Protein AF-A0A8S3F2U1-F1 (afdb_monomer_lite)

Organism: NCBI:txid392030

Radius of gyration: 22.56 Å; chains: 1; bounding box: 40×53×53 Å

Foldseek 3Di:
DVVVVVVVVVVVVVVVVVVVVVVVDDPVVVVVVVVVVVVVVVCVVVPVPDPVVLVVVLVCLVVVLPPPDPPCVPVSVVVSVVVNVVVVVVVVVVVVVLVVVLVVVVVCVVVVVDDPVVVVVNVVVD

Sequence (126 aa):
KEEMDRIRLKAREKMDEVNHVFKQLPDKLILVLRNLNQIRSTIRDHGNLIDRHTIMARSAILGARKYETPQRLIKDRIYARLELFMFDLILFKDRMERWFKFKFFKVLVIFGYISKETEELIEQFQ

pLDDT: mean 82.66, std 9.72, range [55.84, 93.81]

Secondary structure (DSSP, 8-state):
-HHHHHHHHHHHHHHHHHHHHHHHS-HHHHHHHHHHHHHHHHHHHTT--S-HHHHHHHHHHHHHGGGS-TT-HHHHHHHHHHHHHHHHHHHHHHHHHHHHHHHHHHHHHHTT-S-THHHHHHHHT-

Structure (mmCIF, N/CA/C/O backbone):
data_AF-A0A8S3F2U1-F1
#
_entry.id   AF-A0A8S3F2U1-F1
#
loop_
_atom_site.group_PDB
_atom_site.id
_atom_site.type_symbol
_atom_site.label_atom_id
_atom_site.label_alt_id
_atom_site.label_comp_id
_atom_site.label_asym_id
_atom_site.label_entity_id
_atom_site.label_seq_id
_atom_site.pdbx_PDB_ins_code
_atom_site.Cartn_x
_atom_site.Cartn_y
_atom_site.Cartn_z
_atom_site.occupancy
_atom_site.B_iso_or_equiv
_atom_site.auth_seq_id
_atom_site.auth_comp_id
_atom_site.auth_asym_id
_atom_site.auth_atom_id
_atom_site.pdbx_PDB_model_num
ATOM 1 N N . LYS A 1 1 ? -12.374 34.779 13.201 1.00 70.06 1 LYS A N 1
ATOM 2 C CA . LYS A 1 1 ? -11.819 35.182 11.880 1.00 70.06 1 LYS A CA 1
ATOM 3 C C . LYS A 1 1 ? -10.316 34.905 11.828 1.00 70.06 1 LYS A C 1
ATOM 5 O O . LYS A 1 1 ? -9.923 34.065 11.039 1.00 70.06 1 LYS A O 1
ATOM 10 N N . GLU A 1 2 ? -9.529 35.430 12.769 1.00 81.50 2 GLU A N 1
ATOM 11 C CA . GLU A 1 2 ? -8.068 35.215 12.852 1.00 81.50 2 GLU A CA 1
ATOM 12 C C . GLU A 1 2 ? -7.603 33.748 12.919 1.00 81.50 2 GLU A C 1
ATOM 14 O O . GLU A 1 2 ? -6.539 33.402 12.413 1.00 81.50 2 GLU A O 1
ATOM 19 N N . GLU A 1 3 ? -8.370 32.865 13.557 1.00 82.12 3 GLU A N 1
ATOM 20 C CA . GLU A 1 3 ? -8.046 31.434 13.613 1.00 82.12 3 GLU A CA 1
ATOM 21 C C . GLU A 1 3 ? -8.218 30.750 12.250 1.00 82.12 3 GLU A C 1
ATOM 23 O O . GLU A 1 3 ? -7.348 30.000 11.813 1.00 82.12 3 GLU A O 1
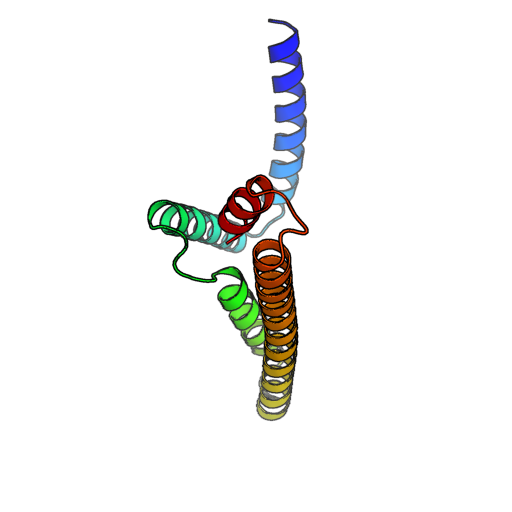ATOM 28 N N . MET A 1 4 ? -9.287 31.088 11.525 1.00 83.94 4 MET A N 1
ATOM 29 C CA . MET A 1 4 ? -9.519 30.591 10.167 1.00 83.94 4 MET A CA 1
ATOM 30 C C . MET A 1 4 ? -8.436 31.072 9.207 1.00 83.94 4 MET A C 1
ATOM 32 O O . MET A 1 4 ? -7.992 30.310 8.352 1.00 83.94 4 MET A O 1
ATOM 36 N N . ASP A 1 5 ? -7.980 32.312 9.369 1.00 88.69 5 ASP A N 1
ATOM 37 C CA . ASP A 1 5 ? -6.909 32.869 8.547 1.00 88.69 5 ASP A CA 1
ATOM 38 C C . ASP A 1 5 ? -5.559 32.202 8.856 1.00 88.69 5 ASP A C 1
ATOM 40 O O . ASP A 1 5 ? -4.814 31.870 7.933 1.00 88.69 5 ASP A O 1
ATOM 44 N N . ARG A 1 6 ? -5.287 31.865 10.126 1.00 90.00 6 ARG A N 1
ATOM 45 C CA . ARG A 1 6 ? -4.119 31.057 10.520 1.00 90.00 6 ARG A CA 1
ATOM 46 C C . ARG A 1 6 ? -4.158 29.635 9.957 1.00 90.00 6 ARG A C 1
ATOM 48 O O . ARG A 1 6 ? -3.141 29.152 9.461 1.00 90.00 6 ARG A O 1
ATOM 55 N N . ILE A 1 7 ? -5.310 28.964 10.009 1.00 90.94 7 ILE A N 1
ATOM 56 C CA . ILE A 1 7 ? -5.482 27.617 9.439 1.00 90.94 7 ILE A CA 1
ATOM 57 C C . ILE A 1 7 ? -5.286 27.656 7.919 1.00 90.94 7 ILE A C 1
ATOM 59 O O . ILE A 1 7 ? -4.587 26.806 7.370 1.00 90.94 7 ILE A O 1
ATOM 63 N N . ARG A 1 8 ? -5.843 28.664 7.238 1.00 90.94 8 ARG A N 1
ATOM 64 C CA . ARG A 1 8 ? -5.674 28.859 5.790 1.00 90.94 8 ARG A CA 1
ATOM 65 C C . ARG A 1 8 ? -4.224 29.115 5.404 1.00 90.94 8 ARG A C 1
ATOM 67 O O . ARG A 1 8 ? -3.773 28.550 4.413 1.00 90.94 8 ARG A O 1
ATOM 74 N N . LEU A 1 9 ? -3.498 29.926 6.175 1.00 93.06 9 LEU A N 1
ATOM 75 C CA . LEU A 1 9 ? -2.084 30.198 5.923 1.00 93.06 9 LEU A CA 1
ATOM 76 C C . LEU A 1 9 ? -1.254 28.911 6.017 1.00 93.06 9 LEU A C 1
ATOM 78 O O . LEU A 1 9 ? -0.561 28.567 5.065 1.00 93.06 9 LEU A O 1
ATOM 82 N N . LYS A 1 10 ? -1.423 28.139 7.097 1.00 90.19 10 LYS A N 1
ATOM 83 C CA . LYS A 1 10 ? -0.748 26.841 7.267 1.00 90.19 10 LYS A CA 1
ATOM 84 C C . LYS A 1 10 ? -1.118 25.838 6.174 1.00 90.19 10 LYS A C 1
ATOM 86 O O . LYS A 1 10 ? -0.261 25.102 5.690 1.00 90.19 10 LYS A O 1
ATOM 91 N N . ALA A 1 11 ? -2.391 25.799 5.779 1.00 90.88 11 ALA A N 1
ATOM 92 C CA . ALA A 1 11 ? -2.846 24.940 4.692 1.00 90.88 11 ALA A CA 1
ATOM 93 C C . ALA A 1 11 ? -2.198 25.337 3.360 1.00 90.88 11 ALA A C 1
ATOM 95 O O . ALA A 1 11 ? -1.772 24.463 2.613 1.00 90.88 11 ALA A O 1
ATOM 96 N N . ARG A 1 12 ? -2.077 26.641 3.083 1.00 91.62 12 ARG A N 1
ATOM 97 C CA . ARG A 1 12 ? -1.432 27.165 1.877 1.00 91.62 12 ARG A CA 1
ATOM 98 C C . ARG A 1 12 ? 0.055 26.838 1.840 1.00 91.62 12 ARG A C 1
ATOM 100 O O . ARG A 1 12 ? 0.505 26.306 0.837 1.00 91.62 12 ARG A O 1
ATOM 107 N N . GLU A 1 13 ? 0.780 27.072 2.930 1.00 92.56 13 GLU A N 1
ATOM 108 C CA . GLU A 1 13 ? 2.204 26.723 3.041 1.00 92.56 13 GLU A CA 1
ATOM 109 C C . GLU A 1 13 ? 2.437 25.234 2.751 1.00 92.56 13 GLU A C 1
ATOM 111 O O . GLU A 1 13 ? 3.319 24.872 1.973 1.00 92.56 13 GLU A O 1
ATOM 116 N N . LYS A 1 14 ? 1.584 24.363 3.304 1.00 91.00 14 LYS A N 1
ATOM 117 C CA . LYS A 1 14 ? 1.638 22.923 3.031 1.00 91.00 14 LYS A CA 1
ATOM 118 C C . LYS A 1 14 ? 1.273 22.578 1.590 1.00 91.00 14 LYS A C 1
ATOM 120 O O . LYS A 1 14 ? 1.888 21.692 1.003 1.00 91.00 14 LYS A O 1
ATOM 125 N N . MET A 1 15 ? 0.302 23.268 1.000 1.00 89.06 15 MET A N 1
ATOM 126 C CA . MET A 1 15 ? -0.074 23.045 -0.397 1.00 89.06 15 MET A CA 1
ATOM 127 C C . MET A 1 15 ? 0.989 23.539 -1.374 1.00 89.06 15 MET A C 1
ATOM 129 O O . MET A 1 15 ? 1.177 22.923 -2.419 1.00 89.06 15 MET A O 1
ATOM 133 N N . ASP A 1 16 ? 1.705 24.608 -1.037 1.00 92.50 16 ASP A N 1
ATOM 134 C CA . ASP A 1 16 ? 2.818 25.121 -1.830 1.00 92.50 16 ASP A CA 1
ATOM 135 C C . ASP A 1 16 ? 4.011 24.153 -1.792 1.00 92.50 16 ASP A C 1
ATOM 137 O O . ASP A 1 16 ? 4.605 23.879 -2.836 1.00 92.50 16 ASP A O 1
ATOM 141 N N . GLU A 1 17 ? 4.291 23.543 -0.633 1.00 91.81 17 GLU A N 1
ATOM 142 C CA . GLU A 1 17 ? 5.264 22.449 -0.485 1.00 91.81 17 GLU A CA 1
ATOM 143 C C . GLU A 1 17 ? 4.891 21.249 -1.376 1.00 91.81 17 GLU A C 1
ATOM 145 O O . GLU A 1 17 ? 5.709 20.761 -2.159 1.00 91.81 17 GLU A O 1
ATOM 150 N N . VAL A 1 18 ? 3.625 20.823 -1.339 1.00 89.69 18 VAL A N 1
ATOM 151 C CA . VAL A 1 18 ? 3.113 19.743 -2.197 1.00 89.69 18 VAL A CA 1
ATOM 152 C C . VAL A 1 18 ? 3.224 20.120 -3.678 1.00 89.69 18 VAL A C 1
ATOM 154 O O . VAL A 1 18 ? 3.761 19.351 -4.471 1.00 89.69 18 VAL A O 1
ATOM 157 N N . ASN A 1 19 ? 2.783 21.315 -4.068 1.00 87.44 19 ASN A N 1
ATOM 158 C CA . ASN A 1 19 ? 2.848 21.790 -5.451 1.00 87.44 19 ASN A CA 1
ATOM 159 C C . ASN A 1 19 ? 4.283 21.867 -5.976 1.00 87.44 19 ASN A C 1
ATOM 161 O O . ASN A 1 19 ? 4.512 21.615 -7.159 1.00 87.44 19 ASN A O 1
ATOM 165 N N . HIS A 1 20 ? 5.249 22.201 -5.119 1.00 92.56 20 HIS A N 1
ATOM 166 C CA . HIS A 1 20 ? 6.656 22.186 -5.490 1.00 92.56 20 HIS A CA 1
ATOM 167 C C . HIS A 1 20 ? 7.115 20.777 -5.882 1.00 92.56 20 HIS A C 1
ATOM 169 O O . HIS A 1 20 ? 7.724 20.611 -6.936 1.00 92.56 20 HIS A O 1
ATOM 175 N N . VAL A 1 21 ? 6.740 19.758 -5.104 1.00 88.62 21 VAL A N 1
ATOM 176 C CA . VAL A 1 21 ? 7.029 18.351 -5.426 1.00 88.62 21 VAL A CA 1
ATOM 177 C C . VAL A 1 21 ? 6.296 17.911 -6.694 1.00 88.62 21 VAL A C 1
ATOM 179 O O . VAL A 1 21 ? 6.902 17.314 -7.578 1.00 88.62 21 VAL A O 1
ATOM 182 N N . PHE A 1 22 ? 5.010 18.245 -6.840 1.00 86.31 22 PHE A N 1
ATOM 183 C CA . PHE A 1 22 ? 4.230 17.875 -8.027 1.00 86.31 22 PHE A CA 1
ATOM 184 C C . PHE A 1 22 ? 4.789 18.479 -9.321 1.00 86.31 22 PHE A C 1
ATOM 186 O O . PHE A 1 22 ? 4.750 17.814 -10.351 1.00 86.31 22 PHE A O 1
ATOM 193 N N . LYS A 1 23 ? 5.359 19.691 -9.272 1.00 88.12 23 LYS A N 1
ATOM 194 C CA . LYS A 1 23 ? 6.044 20.318 -10.418 1.00 88.12 23 LYS A CA 1
ATOM 195 C C . LYS A 1 23 ? 7.335 19.606 -10.828 1.00 88.12 23 LYS A C 1
ATOM 197 O O . LYS A 1 23 ? 7.770 19.771 -11.961 1.00 88.12 23 LYS A O 1
ATOM 202 N N . GLN A 1 24 ? 7.954 18.851 -9.923 1.00 91.06 24 GLN A N 1
ATOM 203 C CA . GLN A 1 24 ? 9.150 18.059 -10.219 1.00 91.06 24 GLN A CA 1
ATOM 204 C C . GLN A 1 24 ? 8.807 16.684 -10.816 1.00 91.06 24 GLN A C 1
ATOM 206 O O . GLN A 1 24 ? 9.690 16.004 -11.337 1.00 91.06 24 GLN A O 1
ATOM 211 N N . LEU A 1 25 ? 7.540 16.253 -10.747 1.00 89.00 25 LEU A N 1
ATOM 212 C CA . LEU A 1 25 ? 7.110 14.974 -11.305 1.00 89.00 25 LEU A CA 1
ATOM 213 C C . LEU A 1 25 ? 6.909 15.083 -12.825 1.00 89.00 25 LEU A C 1
ATOM 215 O O . LEU A 1 25 ? 6.368 16.075 -13.306 1.00 89.00 25 LEU A O 1
ATOM 219 N N . PRO A 1 26 ? 7.256 14.039 -13.597 1.00 91.75 26 PRO A N 1
ATOM 220 C CA . PRO A 1 26 ? 6.931 13.996 -15.017 1.00 91.75 26 PRO A CA 1
ATOM 221 C C . PRO A 1 26 ? 5.409 13.941 -15.231 1.00 91.75 26 PRO A C 1
ATOM 223 O O . PRO A 1 26 ? 4.712 13.192 -14.542 1.00 91.75 26 PRO A O 1
ATOM 226 N N . ASP A 1 27 ? 4.898 14.649 -16.244 1.00 86.75 27 ASP A N 1
ATOM 227 C CA . ASP A 1 27 ? 3.454 14.794 -16.529 1.00 86.75 27 ASP A CA 1
ATOM 228 C C . ASP A 1 27 ? 2.691 13.462 -16.571 1.00 86.75 27 ASP A C 1
ATOM 230 O O . ASP A 1 27 ? 1.564 13.333 -16.086 1.00 86.75 27 ASP A O 1
ATOM 234 N N . LYS A 1 28 ? 3.333 12.424 -17.117 1.00 88.38 28 LYS A N 1
ATOM 235 C CA . LYS A 1 28 ? 2.758 11.075 -17.208 1.00 88.38 28 LYS A CA 1
ATOM 236 C C . LYS A 1 28 ? 2.456 10.480 -15.831 1.00 88.38 28 LYS A C 1
ATOM 238 O O . LYS A 1 28 ? 1.473 9.760 -15.685 1.00 88.38 28 LYS A O 1
ATOM 243 N N . LEU A 1 29 ? 3.267 10.784 -14.821 1.00 88.25 29 LEU A N 1
ATOM 244 C CA . LEU A 1 29 ? 3.086 10.277 -13.465 1.00 88.25 29 LEU A CA 1
ATOM 245 C C . LEU A 1 29 ? 1.933 10.990 -12.744 1.00 88.25 29 LEU A C 1
ATOM 247 O O . LEU A 1 29 ? 1.180 10.343 -12.019 1.00 88.25 29 LEU A O 1
ATOM 251 N N . ILE A 1 30 ? 1.716 12.281 -13.015 1.00 89.56 30 ILE A N 1
ATOM 252 C CA . ILE A 1 30 ? 0.559 13.034 -12.499 1.00 89.56 30 ILE A CA 1
ATOM 253 C C . ILE A 1 30 ? -0.753 12.398 -12.982 1.00 89.56 30 ILE A C 1
ATOM 255 O O . ILE A 1 30 ? -1.692 12.222 -12.201 1.00 89.56 30 ILE A O 1
ATOM 259 N N . LEU A 1 31 ? -0.807 11.982 -14.252 1.00 87.19 31 LEU A N 1
ATOM 260 C CA . LEU A 1 31 ? -1.962 11.274 -14.813 1.00 87.19 31 LEU A CA 1
ATOM 261 C C . LEU A 1 31 ? -2.225 9.937 -14.102 1.00 87.19 31 LEU A C 1
ATOM 263 O O . LEU A 1 31 ? -3.381 9.610 -13.827 1.00 87.19 31 LEU A O 1
ATOM 267 N N . VAL A 1 32 ? -1.172 9.189 -13.755 1.00 87.88 32 VAL A N 1
ATOM 268 C CA . VAL A 1 32 ? -1.287 7.939 -12.981 1.00 87.88 32 VAL A CA 1
ATOM 269 C C . VAL A 1 32 ? -1.848 8.213 -11.585 1.00 87.88 32 VAL A C 1
ATOM 271 O O . VAL A 1 32 ? -2.795 7.545 -11.173 1.00 87.88 32 VAL A O 1
ATOM 274 N N . LEU A 1 33 ? -1.330 9.225 -10.882 1.00 87.88 33 LEU A N 1
ATOM 275 C CA . LEU A 1 33 ? -1.824 9.611 -9.554 1.00 87.88 33 LEU A CA 1
ATOM 276 C C . LEU A 1 33 ? -3.303 10.018 -9.591 1.00 87.88 33 LEU A C 1
ATOM 278 O O . LEU A 1 33 ? -4.087 9.611 -8.731 1.00 87.88 33 LEU A O 1
ATOM 282 N N . ARG A 1 34 ? -3.714 10.766 -10.621 1.00 89.69 34 ARG A N 1
ATOM 283 C CA . ARG A 1 34 ? -5.120 11.136 -10.823 1.00 89.69 34 ARG A CA 1
ATOM 284 C C . ARG A 1 34 ? -6.008 9.908 -11.036 1.00 89.69 34 ARG A C 1
ATOM 286 O O . ARG A 1 34 ? -7.048 9.800 -10.390 1.00 89.69 34 ARG A O 1
ATOM 293 N N . ASN A 1 35 ? -5.587 8.968 -11.884 1.00 88.50 35 ASN A N 1
ATOM 294 C CA . ASN A 1 35 ? -6.335 7.732 -12.139 1.00 88.50 35 ASN A CA 1
ATOM 295 C C . ASN A 1 35 ? -6.488 6.881 -10.870 1.00 88.50 35 ASN A C 1
ATOM 297 O O . ASN A 1 35 ? -7.573 6.368 -10.602 1.00 88.50 35 ASN A O 1
ATOM 301 N N . LEU A 1 36 ? -5.437 6.777 -10.051 1.00 86.56 36 LEU A N 1
ATOM 302 C CA . LEU A 1 36 ? -5.490 6.067 -8.768 1.00 86.56 36 LEU A CA 1
ATOM 303 C C . LEU A 1 36 ? -6.522 6.677 -7.813 1.00 86.56 36 LEU A C 1
ATOM 305 O O . LEU A 1 36 ? -7.288 5.950 -7.174 1.00 86.56 36 LEU A O 1
ATOM 309 N N . ASN A 1 37 ? -6.580 8.008 -7.743 1.00 86.25 37 ASN A N 1
ATOM 310 C CA . ASN A 1 37 ? -7.564 8.706 -6.920 1.00 86.25 37 ASN A CA 1
ATOM 311 C C . ASN A 1 37 ? -8.997 8.488 -7.420 1.00 86.25 37 ASN A C 1
ATOM 313 O O . ASN A 1 37 ? -9.901 8.297 -6.605 1.00 86.25 37 ASN A O 1
ATOM 317 N N . GLN A 1 38 ? -9.202 8.444 -8.736 1.00 87.94 38 GLN A N 1
ATOM 318 C CA . GLN A 1 38 ? -10.514 8.180 -9.322 1.00 87.94 38 GLN A CA 1
ATOM 319 C C . GLN A 1 38 ? -10.993 6.754 -9.030 1.00 87.94 38 GLN A C 1
ATOM 321 O O . GLN A 1 38 ? -12.100 6.582 -8.527 1.00 87.94 38 GLN A O 1
ATOM 326 N N . ILE A 1 39 ? -10.127 5.748 -9.207 1.00 83.75 39 ILE A N 1
ATOM 327 C CA . ILE A 1 39 ? -10.414 4.352 -8.830 1.00 83.75 39 ILE A CA 1
ATOM 328 C C . ILE A 1 39 ? -10.797 4.262 -7.345 1.00 83.75 39 ILE A C 1
ATOM 330 O O . ILE A 1 39 ? -11.761 3.586 -6.983 1.00 83.75 39 ILE A O 1
ATOM 334 N N . ARG A 1 40 ? -10.079 4.976 -6.467 1.00 83.56 40 ARG A N 1
ATOM 335 C CA . ARG A 1 40 ? -10.382 5.015 -5.028 1.00 83.56 40 ARG A CA 1
ATOM 336 C C . ARG A 1 40 ? -11.745 5.637 -4.728 1.00 83.56 40 ARG A C 1
ATOM 338 O O . ARG A 1 40 ? -12.401 5.180 -3.795 1.00 83.56 40 ARG A O 1
ATOM 345 N N . SER A 1 41 ? -12.139 6.685 -5.452 1.00 84.81 41 SER A N 1
ATOM 346 C CA . SER A 1 41 ? -13.456 7.310 -5.285 1.00 84.81 41 SER A CA 1
ATOM 347 C C . SER A 1 41 ? -14.559 6.352 -5.716 1.00 84.81 41 SER A C 1
ATOM 349 O O . SER A 1 41 ? -15.398 6.001 -4.898 1.00 84.81 41 SER A O 1
ATOM 351 N N . THR A 1 42 ? -14.473 5.814 -6.935 1.00 83.56 42 THR A N 1
ATOM 352 C CA . THR A 1 42 ? -15.487 4.900 -7.477 1.00 83.56 42 THR A CA 1
ATOM 353 C C . THR A 1 42 ? -15.699 3.683 -6.579 1.00 83.56 42 THR A C 1
ATOM 355 O O . THR A 1 42 ? -16.834 3.331 -6.281 1.00 83.56 42 THR A O 1
ATOM 358 N N . ILE A 1 43 ? -14.627 3.055 -6.086 1.00 78.44 43 ILE A N 1
ATOM 359 C CA . ILE A 1 43 ? -14.743 1.874 -5.213 1.00 78.44 43 ILE A CA 1
ATOM 360 C C . ILE A 1 43 ? -15.363 2.219 -3.851 1.00 78.44 43 ILE A C 1
ATOM 362 O O . ILE A 1 43 ? -16.057 1.388 -3.267 1.00 78.44 43 ILE A O 1
ATOM 366 N N . ARG A 1 44 ? -15.124 3.427 -3.329 1.00 79.38 44 ARG A N 1
ATOM 367 C CA . ARG A 1 44 ? -15.742 3.877 -2.075 1.00 79.38 44 ARG A CA 1
ATOM 368 C C . ARG A 1 44 ? -17.252 3.998 -2.232 1.00 79.38 44 ARG A C 1
ATOM 370 O O . ARG A 1 44 ? -17.974 3.518 -1.368 1.00 79.38 44 ARG A O 1
ATOM 377 N N . ASP A 1 45 ? -17.692 4.550 -3.356 1.00 80.12 45 ASP A N 1
ATOM 378 C CA . ASP A 1 45 ? -19.111 4.744 -3.657 1.00 80.12 45 ASP A CA 1
ATOM 379 C C . ASP A 1 45 ? -19.844 3.405 -3.868 1.00 80.12 45 ASP A C 1
ATOM 381 O O . ASP A 1 45 ? -21.034 3.302 -3.592 1.00 80.12 45 ASP A O 1
ATOM 385 N N . HIS A 1 46 ? -19.129 2.358 -4.302 1.00 77.38 46 HIS A N 1
ATOM 386 C CA . HIS A 1 46 ? -19.690 1.023 -4.551 1.00 77.38 46 HIS A CA 1
ATOM 387 C C . HIS A 1 46 ? -19.539 0.048 -3.369 1.00 77.38 46 HIS A C 1
ATOM 389 O O . HIS A 1 46 ? -19.978 -1.090 -3.477 1.00 77.38 46 HIS A O 1
ATOM 395 N N . GLY A 1 47 ? -18.934 0.454 -2.246 1.00 67.12 47 GLY A N 1
ATOM 396 C CA . GLY A 1 47 ? -18.752 -0.412 -1.076 1.00 67.12 47 GLY A CA 1
ATOM 397 C C . GLY A 1 47 ? -17.598 -1.406 -1.222 1.00 67.12 47 GLY A C 1
ATOM 398 O O . GLY A 1 47 ? -17.821 -2.603 -1.250 1.00 67.12 47 GLY A O 1
ATOM 399 N N . ASN A 1 48 ? -16.362 -0.907 -1.360 1.00 68.00 48 ASN A N 1
ATOM 400 C CA . ASN A 1 48 ? -15.066 -1.596 -1.175 1.00 68.00 48 ASN A CA 1
ATOM 401 C C . ASN A 1 48 ? -15.000 -3.116 -1.488 1.00 68.00 48 ASN A C 1
ATOM 403 O O . ASN A 1 48 ? -14.315 -3.862 -0.794 1.00 68.00 48 ASN A O 1
ATOM 407 N N . LEU A 1 49 ? -15.649 -3.568 -2.570 1.00 70.81 49 LEU A N 1
ATOM 408 C CA . LEU A 1 49 ? -15.757 -4.990 -2.940 1.00 70.81 49 LEU A CA 1
ATOM 409 C C . LEU A 1 49 ? -14.417 -5.630 -3.335 1.00 70.81 49 LEU A C 1
ATOM 411 O O . LEU A 1 49 ? -14.315 -6.849 -3.453 1.00 70.81 49 LEU A O 1
ATOM 415 N N . ILE A 1 50 ? -13.400 -4.808 -3.609 1.00 75.50 50 ILE A N 1
ATOM 416 C CA . ILE A 1 50 ? -12.143 -5.235 -4.217 1.00 75.50 50 ILE A CA 1
ATOM 417 C C . ILE A 1 50 ?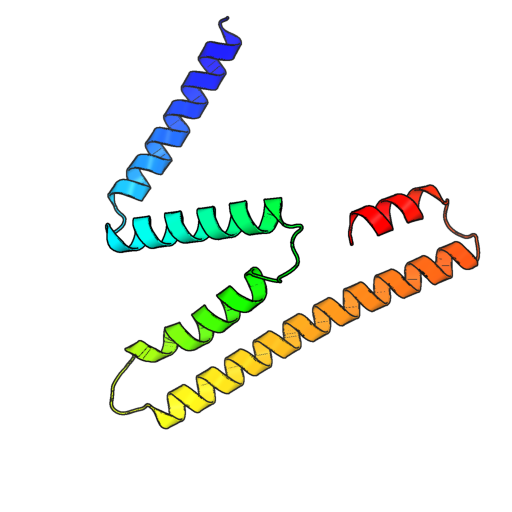 -10.967 -4.756 -3.369 1.00 75.50 50 ILE A C 1
ATOM 419 O O . ILE A 1 50 ? -10.793 -3.557 -3.128 1.00 75.50 50 ILE A O 1
ATOM 423 N N . ASP A 1 51 ? -10.088 -5.692 -3.008 1.00 81.44 51 ASP A N 1
ATOM 424 C CA . ASP A 1 51 ? -8.792 -5.398 -2.397 1.00 81.44 51 ASP A CA 1
ATOM 425 C C . ASP A 1 51 ? -7.816 -4.818 -3.437 1.00 81.44 51 ASP A C 1
ATOM 427 O O . ASP A 1 51 ? -6.925 -5.481 -3.980 1.00 81.44 51 ASP A O 1
ATOM 431 N N . ARG A 1 52 ? -8.011 -3.530 -3.731 1.00 81.94 52 ARG A N 1
ATOM 432 C CA . ARG A 1 52 ? -7.178 -2.766 -4.667 1.00 81.94 52 ARG A CA 1
ATOM 433 C C . ARG A 1 52 ? -5.710 -2.733 -4.248 1.00 81.94 52 ARG A C 1
ATOM 435 O O . ARG A 1 52 ? -4.846 -2.659 -5.114 1.00 81.94 52 ARG A O 1
ATOM 442 N N . HIS A 1 53 ? -5.422 -2.749 -2.946 1.00 83.75 53 HIS A N 1
ATOM 443 C CA . HIS A 1 53 ? -4.060 -2.612 -2.438 1.00 83.75 53 HIS A CA 1
ATOM 444 C C . HIS A 1 53 ? -3.245 -3.853 -2.789 1.00 83.75 53 HIS A C 1
ATOM 446 O O . HIS A 1 53 ? -2.152 -3.724 -3.340 1.00 83.75 53 HIS A O 1
ATOM 452 N N . THR A 1 54 ? -3.834 -5.035 -2.609 1.00 88.44 54 THR A N 1
ATOM 453 C CA . THR A 1 54 ? -3.234 -6.294 -3.053 1.00 88.44 54 THR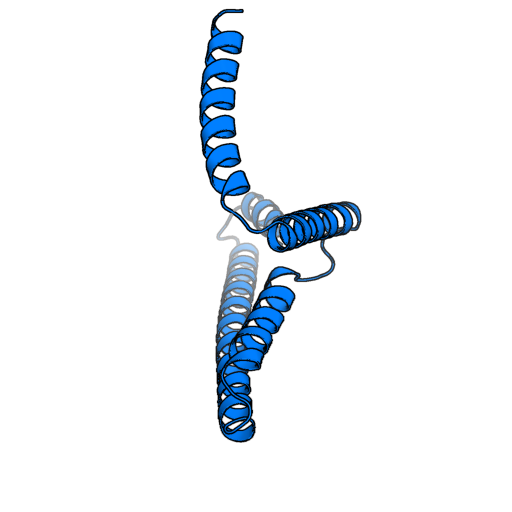 A CA 1
ATOM 454 C C . THR A 1 54 ? -3.058 -6.331 -4.572 1.00 88.44 54 THR A C 1
ATOM 456 O O . THR A 1 54 ? -1.978 -6.667 -5.053 1.00 88.44 54 THR A O 1
ATOM 459 N N . ILE A 1 55 ? -4.065 -5.932 -5.359 1.00 88.25 55 ILE A N 1
ATOM 460 C CA . ILE A 1 55 ? -3.966 -5.945 -6.833 1.00 88.25 55 ILE A CA 1
ATOM 461 C C . ILE A 1 55 ? -2.883 -4.984 -7.342 1.00 88.25 55 ILE A C 1
ATOM 463 O O . ILE A 1 55 ? -2.101 -5.343 -8.228 1.00 88.25 55 ILE A O 1
ATOM 467 N N . MET A 1 56 ? -2.803 -3.776 -6.782 1.00 87.94 56 MET A N 1
ATOM 468 C CA . MET A 1 56 ? -1.761 -2.808 -7.128 1.00 87.94 56 MET A CA 1
ATOM 469 C C . MET A 1 56 ? -0.370 -3.326 -6.766 1.00 87.94 56 MET A C 1
ATOM 471 O O . MET A 1 56 ? 0.528 -3.249 -7.601 1.00 87.94 56 MET A O 1
ATOM 475 N N . ALA A 1 57 ? -0.200 -3.900 -5.573 1.00 89.06 57 ALA A N 1
ATOM 476 C CA . ALA A 1 57 ? 1.078 -4.461 -5.144 1.00 89.06 57 ALA A CA 1
ATOM 477 C C . ALA A 1 57 ? 1.534 -5.599 -6.069 1.00 89.06 57 ALA A C 1
ATOM 479 O O . ALA A 1 57 ? 2.655 -5.569 -6.575 1.00 89.06 57 ALA A O 1
ATOM 480 N N . ARG A 1 58 ? 0.639 -6.542 -6.398 1.00 90.44 58 ARG A N 1
ATOM 481 C CA . ARG A 1 58 ? 0.921 -7.613 -7.370 1.00 90.44 58 ARG A CA 1
ATOM 482 C C . ARG A 1 58 ? 1.330 -7.052 -8.733 1.00 90.44 58 ARG A C 1
ATOM 484 O O . ARG A 1 58 ? 2.286 -7.529 -9.339 1.00 90.44 58 ARG A O 1
ATOM 491 N N . SER A 1 59 ? 0.630 -6.021 -9.205 1.00 88.38 59 SER A N 1
ATOM 492 C CA . SER A 1 59 ? 0.914 -5.397 -10.502 1.00 88.38 59 SER A CA 1
ATOM 493 C C . SER A 1 59 ? 2.252 -4.652 -10.506 1.00 88.38 59 SER A C 1
ATOM 495 O O . SER A 1 59 ? 2.968 -4.695 -11.504 1.00 88.38 59 SER A O 1
ATOM 497 N N . ALA A 1 60 ? 2.620 -4.014 -9.393 1.00 88.31 60 ALA A N 1
ATOM 498 C CA . ALA A 1 60 ? 3.908 -3.346 -9.223 1.00 88.31 60 ALA A CA 1
ATOM 499 C C . ALA A 1 60 ? 5.074 -4.347 -9.200 1.00 88.31 60 ALA A C 1
ATOM 501 O O . ALA A 1 60 ? 6.044 -4.140 -9.923 1.00 88.31 60 ALA A O 1
ATOM 502 N N . ILE A 1 61 ? 4.949 -5.458 -8.461 1.00 88.12 61 ILE A N 1
ATOM 503 C CA . ILE A 1 61 ? 5.959 -6.535 -8.414 1.00 88.12 61 ILE A CA 1
ATOM 504 C C . ILE A 1 61 ? 6.204 -7.103 -9.820 1.00 88.12 61 ILE A C 1
ATOM 506 O O . ILE A 1 61 ? 7.343 -7.241 -10.263 1.00 88.12 61 ILE A O 1
ATOM 510 N N . LEU A 1 62 ? 5.127 -7.377 -10.564 1.00 86.12 62 LEU A N 1
ATOM 511 C CA . LEU A 1 62 ? 5.218 -7.873 -11.940 1.00 86.12 62 LEU A CA 1
ATOM 512 C C . LEU A 1 62 ? 5.777 -6.822 -12.915 1.00 86.12 62 LEU A C 1
ATOM 514 O O . LEU A 1 62 ? 6.484 -7.168 -13.861 1.00 86.12 62 LEU A O 1
ATOM 518 N N . GLY A 1 63 ? 5.452 -5.544 -12.706 1.00 84.00 63 GLY A N 1
ATOM 519 C CA . GLY A 1 63 ? 5.877 -4.434 -13.557 1.00 84.00 63 GLY A CA 1
ATOM 520 C C . GLY A 1 63 ? 7.331 -4.009 -13.352 1.00 84.00 63 GLY A C 1
ATOM 521 O O . GLY A 1 63 ? 7.985 -3.640 -14.327 1.00 84.00 63 GLY A O 1
ATOM 522 N N . ALA A 1 64 ? 7.850 -4.101 -12.125 1.00 83.56 64 ALA A N 1
ATOM 523 C CA . ALA A 1 64 ? 9.201 -3.665 -11.766 1.00 83.56 64 ALA A CA 1
ATOM 524 C C . ALA A 1 64 ? 10.286 -4.374 -12.592 1.00 83.56 64 ALA A C 1
ATOM 526 O O . ALA A 1 64 ? 11.223 -3.740 -13.065 1.00 83.56 64 ALA A O 1
ATOM 527 N N . ARG A 1 65 ? 10.112 -5.673 -12.861 1.00 73.62 65 ARG A N 1
ATOM 528 C CA . ARG A 1 65 ? 11.101 -6.498 -13.577 1.00 73.62 65 ARG A CA 1
ATOM 529 C C . ARG A 1 65 ? 10.929 -6.513 -15.100 1.00 73.62 65 ARG A C 1
ATOM 531 O O . ARG A 1 65 ? 11.708 -7.146 -15.805 1.00 73.62 65 ARG A O 1
ATOM 538 N N . LYS A 1 66 ? 9.916 -5.826 -15.646 1.00 71.00 66 LYS A N 1
ATOM 539 C CA . LYS A 1 66 ? 9.626 -5.826 -17.095 1.00 71.00 66 LYS A CA 1
ATOM 540 C C . LYS A 1 66 ? 10.624 -4.992 -17.911 1.00 71.00 66 LYS A C 1
ATOM 542 O O . LYS A 1 66 ? 10.760 -5.221 -19.110 1.00 71.00 66 LYS A O 1
ATOM 547 N N . TYR A 1 67 ? 11.310 -4.039 -17.281 1.00 64.44 67 TYR A N 1
ATOM 548 C CA . TYR A 1 67 ? 12.140 -3.044 -17.969 1.00 64.44 67 TYR A CA 1
ATOM 549 C C . TYR A 1 67 ? 13.654 -3.289 -17.845 1.00 64.44 67 TYR A C 1
ATOM 551 O O . TYR A 1 67 ? 14.427 -2.521 -18.408 1.00 64.44 67 TYR A O 1
ATOM 559 N N . GLU A 1 68 ? 14.095 -4.343 -17.143 1.00 62.41 68 GLU A N 1
ATOM 560 C CA . GLU A 1 68 ? 15.499 -4.457 -16.717 1.00 62.41 68 GLU A CA 1
ATOM 561 C C . GLU A 1 68 ? 16.487 -5.022 -17.750 1.00 62.41 68 GLU A C 1
ATOM 563 O O . GLU A 1 68 ? 17.667 -4.747 -17.591 1.00 62.41 68 GLU A O 1
ATOM 568 N N . THR A 1 69 ? 16.097 -5.757 -18.804 1.00 58.72 69 THR A N 1
ATOM 569 C CA . THR A 1 69 ? 16.896 -6.002 -20.044 1.00 58.72 69 THR A CA 1
ATOM 570 C C . THR A 1 69 ? 16.268 -7.112 -20.916 1.00 58.72 69 THR A C 1
ATOM 572 O O . THR A 1 69 ? 15.700 -8.070 -20.394 1.00 58.72 69 THR A O 1
ATOM 575 N N . PRO A 1 70 ? 16.424 -7.083 -22.257 1.00 61.16 70 PRO A N 1
ATOM 576 C CA . PRO A 1 70 ? 15.858 -8.092 -23.166 1.00 61.16 70 PRO A CA 1
ATOM 577 C C . PRO A 1 70 ? 16.567 -9.464 -23.164 1.00 61.16 70 PRO A C 1
ATOM 579 O O . PRO A 1 70 ? 16.129 -10.376 -23.858 1.00 61.16 70 PRO A O 1
ATOM 582 N N . GLN A 1 71 ? 17.652 -9.649 -22.407 1.00 61.25 71 GLN A N 1
ATOM 583 C CA . GLN A 1 71 ? 18.516 -10.841 -22.502 1.00 61.25 71 GLN A CA 1
ATOM 584 C C . GLN A 1 71 ? 18.362 -11.818 -21.316 1.00 61.25 71 GLN A C 1
ATOM 586 O O . GLN A 1 71 ? 18.897 -12.923 -21.364 1.00 61.25 71 GLN A O 1
ATOM 591 N N . ARG A 1 72 ? 17.607 -11.461 -20.259 1.00 60.09 72 ARG A N 1
ATOM 592 C CA . ARG A 1 72 ? 17.451 -12.270 -19.023 1.00 60.09 72 ARG A CA 1
ATOM 593 C C . ARG A 1 72 ? 16.007 -12.671 -18.672 1.00 60.09 72 ARG A C 1
ATOM 595 O O .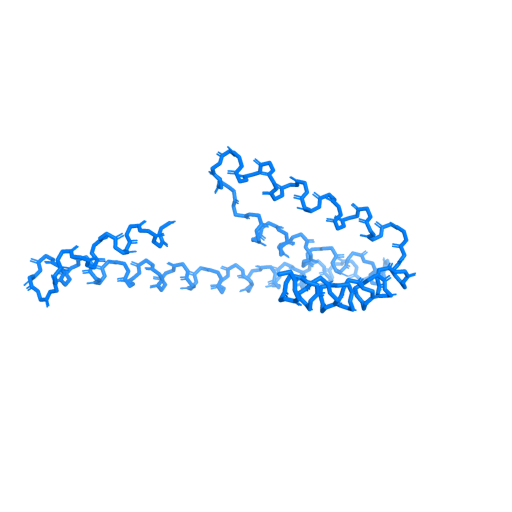 ARG A 1 72 ? 15.754 -13.182 -17.582 1.00 60.09 72 ARG A O 1
ATOM 602 N N . LEU A 1 73 ? 15.083 -12.592 -19.638 1.00 68.56 73 LEU A N 1
ATOM 603 C CA . LEU A 1 73 ? 13.630 -12.748 -19.439 1.00 68.56 73 LEU A CA 1
ATOM 604 C C . LEU A 1 73 ? 13.167 -13.981 -18.644 1.00 68.56 73 LEU A C 1
ATOM 606 O O . LEU A 1 73 ? 12.085 -13.935 -18.064 1.00 68.56 73 LEU A O 1
ATOM 610 N N . ILE A 1 74 ? 13.892 -15.102 -18.670 1.00 77.25 74 ILE A N 1
ATOM 611 C CA . ILE A 1 74 ? 13.451 -16.339 -18.002 1.00 77.25 74 ILE A CA 1
ATOM 612 C C . ILE A 1 74 ? 13.785 -16.299 -16.510 1.00 77.25 74 ILE A C 1
ATOM 614 O O . ILE A 1 74 ? 12.918 -16.582 -15.685 1.00 77.25 74 ILE A O 1
ATOM 618 N N . LYS A 1 75 ? 15.018 -15.908 -16.155 1.00 80.81 75 LYS A N 1
ATOM 619 C CA . LYS A 1 75 ? 15.429 -15.781 -14.750 1.00 80.81 75 LYS A CA 1
ATOM 620 C C . LYS A 1 75 ? 14.580 -14.722 -14.058 1.00 80.81 75 LYS A C 1
ATOM 622 O O . LYS A 1 75 ? 14.023 -14.995 -13.001 1.00 80.81 75 LYS A O 1
ATOM 627 N N . ASP A 1 76 ? 14.378 -13.581 -14.710 1.00 80.19 76 ASP A N 1
ATOM 628 C CA . ASP A 1 76 ? 13.598 -12.478 -14.145 1.00 80.19 76 ASP A CA 1
ATOM 629 C C . ASP A 1 76 ? 12.125 -12.856 -13.945 1.00 80.19 76 ASP A C 1
ATOM 631 O O . ASP A 1 76 ? 11.530 -12.487 -12.936 1.00 80.19 76 ASP A O 1
ATOM 635 N N . ARG A 1 77 ? 11.547 -13.678 -14.836 1.00 80.69 77 ARG A N 1
ATOM 636 C CA . ARG A 1 77 ? 10.199 -14.246 -14.648 1.00 80.69 77 ARG A CA 1
ATOM 637 C C . ARG A 1 77 ? 10.111 -15.185 -13.448 1.00 80.69 77 ARG A C 1
ATOM 639 O O . ARG A 1 77 ? 9.105 -15.158 -12.743 1.00 80.69 77 ARG A O 1
ATOM 646 N N . ILE A 1 78 ? 11.126 -16.020 -13.227 1.00 86.19 78 ILE A N 1
ATOM 647 C CA . ILE A 1 78 ? 11.162 -16.938 -12.080 1.00 86.19 78 ILE A CA 1
ATOM 648 C C . ILE A 1 78 ? 11.279 -16.134 -10.784 1.00 86.19 78 ILE A C 1
ATOM 650 O O . ILE A 1 78 ? 10.475 -16.339 -9.878 1.00 86.19 78 ILE A O 1
ATOM 654 N N . TYR A 1 79 ? 12.202 -15.171 -10.721 1.00 86.06 79 TYR A N 1
ATOM 655 C CA . TYR A 1 79 ? 12.344 -14.292 -9.558 1.00 86.06 79 TYR A CA 1
ATOM 656 C C . TYR A 1 79 ? 11.078 -13.474 -9.294 1.00 86.06 79 TYR A C 1
ATOM 658 O O . TYR A 1 79 ? 10.623 -13.442 -8.156 1.00 86.06 79 TYR A O 1
ATOM 666 N N . ALA A 1 80 ? 10.449 -12.901 -10.327 1.00 85.56 80 ALA A N 1
ATOM 667 C CA . ALA A 1 80 ? 9.172 -12.194 -10.191 1.00 85.56 80 ALA A CA 1
ATOM 668 C C . ALA A 1 80 ? 8.080 -13.091 -9.594 1.00 85.56 80 ALA A C 1
ATOM 670 O O . ALA A 1 80 ? 7.284 -12.655 -8.765 1.00 85.56 80 ALA A O 1
ATOM 671 N N . ARG A 1 81 ? 8.034 -14.362 -10.010 1.00 87.12 81 ARG A N 1
ATOM 672 C CA . ARG A 1 81 ? 7.038 -15.315 -9.520 1.00 87.12 81 ARG A CA 1
ATOM 673 C C . ARG A 1 81 ? 7.309 -15.754 -8.085 1.00 87.12 81 ARG A C 1
ATOM 675 O O . ARG A 1 81 ? 6.359 -15.897 -7.324 1.00 87.12 81 ARG A O 1
ATOM 682 N N . LEU A 1 82 ? 8.576 -15.934 -7.716 1.00 90.69 82 LEU A N 1
ATOM 683 C CA . LEU A 1 82 ? 8.977 -16.203 -6.335 1.00 90.69 82 LEU A CA 1
ATOM 684 C C . LEU A 1 82 ? 8.648 -15.020 -5.421 1.00 90.69 82 LEU A C 1
ATOM 686 O O . LEU A 1 82 ? 8.117 -15.215 -4.335 1.00 90.69 82 LEU A O 1
ATOM 690 N N . GLU A 1 83 ? 8.906 -13.798 -5.875 1.00 89.25 83 GLU A N 1
ATOM 691 C CA . GLU A 1 83 ? 8.596 -12.576 -5.133 1.00 89.25 83 GLU A CA 1
ATOM 692 C C . GLU A 1 83 ? 7.084 -12.405 -4.934 1.00 89.25 83 GLU A C 1
ATOM 694 O O . GLU A 1 83 ? 6.629 -12.151 -3.820 1.00 89.25 83 GLU A O 1
ATOM 699 N N . LEU A 1 84 ? 6.292 -12.656 -5.982 1.00 90.88 84 LEU A N 1
ATOM 700 C CA . LEU A 1 84 ? 4.832 -12.676 -5.899 1.00 90.88 84 LEU A CA 1
ATOM 701 C C . LEU A 1 84 ? 4.329 -13.748 -4.921 1.00 90.88 84 LEU A C 1
ATOM 703 O O . LEU A 1 84 ? 3.423 -13.491 -4.133 1.00 90.88 84 LEU A O 1
ATOM 707 N N . PHE A 1 85 ? 4.937 -14.935 -4.946 1.00 93.81 85 PHE A N 1
ATOM 708 C CA . PHE A 1 85 ? 4.594 -16.023 -4.036 1.00 93.81 85 PHE A CA 1
ATOM 709 C C . PHE A 1 85 ? 4.907 -15.672 -2.576 1.00 93.81 85 PHE A C 1
ATOM 711 O O . PHE A 1 85 ? 4.063 -15.864 -1.705 1.00 93.81 85 PHE A O 1
ATOM 718 N N . MET A 1 86 ? 6.083 -15.102 -2.305 1.00 91.94 86 MET A N 1
ATOM 719 C CA . MET A 1 86 ? 6.451 -14.629 -0.967 1.00 91.94 86 MET A CA 1
ATOM 720 C C . MET A 1 86 ? 5.499 -13.537 -0.474 1.00 91.94 86 MET A C 1
ATOM 722 O O . MET A 1 86 ? 5.061 -13.576 0.675 1.0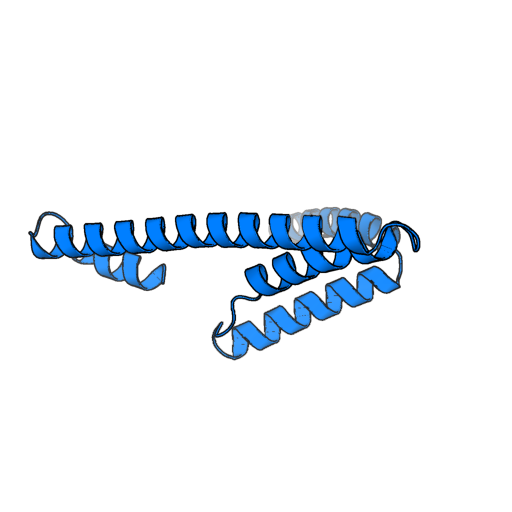0 91.94 86 MET A O 1
ATOM 726 N N . PHE A 1 87 ? 5.131 -12.598 -1.346 1.00 92.44 87 PHE A N 1
ATOM 727 C CA . PHE A 1 87 ? 4.140 -11.570 -1.044 1.00 92.44 87 PHE A CA 1
ATOM 728 C C . PHE A 1 87 ? 2.775 -12.175 -0.679 1.00 92.44 87 PHE A C 1
ATOM 730 O O . PHE A 1 87 ? 2.186 -11.809 0.340 1.00 92.44 87 PHE A O 1
ATOM 737 N N . ASP A 1 88 ? 2.296 -13.147 -1.457 1.00 92.44 88 ASP A N 1
ATOM 738 C CA . ASP A 1 88 ? 1.030 -13.827 -1.184 1.00 92.44 88 ASP A CA 1
ATOM 739 C C . ASP A 1 88 ? 1.074 -14.645 0.120 1.00 92.44 88 ASP A C 1
ATOM 741 O O . ASP A 1 88 ? 0.080 -14.680 0.848 1.00 92.44 88 ASP A O 1
ATOM 745 N N . LEU A 1 89 ? 2.217 -15.246 0.470 1.00 92.62 89 LEU A N 1
ATOM 746 C CA . LEU A 1 89 ? 2.401 -15.934 1.754 1.00 92.62 89 LEU A CA 1
ATOM 747 C C . LEU A 1 89 ? 2.331 -14.978 2.948 1.00 92.62 89 LEU A C 1
ATOM 749 O O . LEU A 1 89 ? 1.711 -15.308 3.961 1.00 92.62 89 LEU A O 1
ATOM 753 N N . ILE A 1 90 ? 2.936 -13.794 2.836 1.00 92.25 90 ILE A N 1
ATOM 754 C CA . ILE A 1 90 ? 2.860 -12.764 3.881 1.00 92.25 90 ILE A CA 1
ATOM 755 C C . ILE A 1 90 ? 1.403 -12.326 4.066 1.00 92.25 90 ILE A C 1
ATOM 757 O O . ILE A 1 90 ? 0.886 -12.358 5.182 1.00 92.25 90 ILE A O 1
ATOM 761 N N . LEU A 1 91 ? 0.697 -12.031 2.969 1.00 91.38 91 LEU A N 1
ATOM 762 C CA . LEU A 1 91 ? -0.728 -11.691 3.018 1.00 91.38 91 LEU A CA 1
ATOM 763 C C . LEU A 1 91 ? -1.587 -12.815 3.602 1.00 91.38 91 LEU A C 1
ATOM 765 O O . LEU A 1 91 ? -2.573 -12.551 4.296 1.00 91.38 91 LEU A O 1
ATOM 769 N N . PHE A 1 92 ? -1.245 -14.067 3.303 1.00 91.06 92 PHE A N 1
ATOM 770 C CA . PHE A 1 92 ? -1.928 -15.225 3.858 1.00 91.06 92 PHE A CA 1
ATOM 771 C C . PHE A 1 92 ? -1.739 -15.297 5.373 1.00 91.06 92 PHE A C 1
ATOM 773 O O . PHE A 1 92 ? -2.729 -15.420 6.093 1.00 91.06 92 PHE A O 1
ATOM 780 N N . LYS A 1 93 ? -0.506 -15.136 5.869 1.00 92.38 93 LYS A N 1
ATOM 781 C CA . LYS A 1 93 ? -0.218 -15.085 7.308 1.00 92.38 93 LYS A CA 1
ATOM 782 C C . LYS A 1 93 ? -1.022 -13.982 7.998 1.00 92.38 93 LYS A C 1
ATOM 784 O O . LYS A 1 93 ? -1.677 -14.257 8.998 1.00 92.38 93 LYS A O 1
ATOM 789 N N . ASP A 1 94 ? -1.045 -12.777 7.439 1.00 89.31 94 ASP A N 1
ATOM 790 C CA . ASP A 1 94 ? -1.790 -11.651 8.013 1.00 89.31 94 ASP A CA 1
ATOM 791 C C . ASP A 1 94 ? -3.301 -11.918 8.058 1.00 89.31 94 ASP A C 1
ATOM 793 O O . ASP A 1 94 ? -3.995 -11.571 9.018 1.00 89.31 94 ASP A O 1
ATOM 797 N N . ARG A 1 95 ? -3.837 -12.553 7.009 1.00 88.12 95 ARG A N 1
ATOM 798 C CA . ARG A 1 95 ? -5.247 -12.955 6.950 1.00 88.12 95 ARG A CA 1
ATOM 799 C C . ARG A 1 95 ? -5.558 -14.027 7.989 1.00 88.12 95 ARG A C 1
ATOM 801 O O . ARG A 1 95 ? -6.597 -13.941 8.639 1.00 88.12 95 ARG A O 1
ATOM 808 N N . MET A 1 96 ? -4.656 -14.989 8.167 1.00 90.50 96 MET A N 1
ATOM 809 C CA . MET A 1 96 ? -4.766 -16.028 9.187 1.00 90.50 96 MET A CA 1
ATOM 810 C C . MET A 1 96 ? -4.701 -15.445 10.595 1.00 90.50 96 MET A C 1
ATOM 812 O O . MET A 1 96 ? -5.504 -15.829 11.435 1.00 90.50 96 MET A O 1
ATOM 816 N N . GLU A 1 97 ? -3.811 -14.488 10.853 1.00 90.50 97 GLU A N 1
ATOM 817 C CA . GLU A 1 97 ? -3.713 -13.817 12.150 1.00 90.50 97 GLU A CA 1
ATOM 818 C C . GLU A 1 97 ? -4.998 -13.052 12.481 1.00 90.50 97 GLU A C 1
ATOM 820 O O . GLU A 1 97 ? -5.537 -13.199 13.578 1.00 90.50 97 GLU A O 1
ATOM 825 N N . ARG A 1 98 ? -5.534 -12.278 11.527 1.00 87.00 98 ARG A N 1
ATOM 826 C CA . ARG A 1 98 ? -6.818 -11.581 11.705 1.00 87.00 98 ARG A CA 1
ATOM 827 C C . ARG A 1 98 ? -7.964 -12.557 11.931 1.00 87.00 98 ARG A C 1
ATOM 829 O O . ARG A 1 98 ? -8.752 -12.363 12.851 1.00 87.00 98 ARG A O 1
ATOM 836 N N . TRP A 1 99 ? -8.037 -13.620 11.132 1.00 89.62 99 TRP A N 1
ATOM 837 C CA . TRP A 1 99 ? -9.050 -14.661 11.291 1.00 89.62 99 TRP A CA 1
ATOM 838 C C . TRP A 1 99 ? -8.950 -15.342 12.658 1.00 89.62 99 TRP A C 1
ATOM 840 O O . TRP A 1 99 ? -9.963 -15.521 13.331 1.00 89.62 99 TRP A O 1
ATOM 850 N N . PHE A 1 100 ? -7.734 -15.666 13.098 1.00 91.44 100 PHE A N 1
ATOM 851 C CA . PHE A 1 100 ? -7.487 -16.277 14.396 1.00 91.44 100 PHE A CA 1
ATOM 852 C C . PHE A 1 100 ? -7.891 -15.343 15.534 1.00 91.44 100 PHE A C 1
ATOM 854 O O . PHE A 1 100 ? -8.651 -15.758 16.402 1.00 91.44 100 PHE A O 1
ATOM 861 N N . LYS A 1 101 ? -7.465 -14.073 15.503 1.00 87.75 101 LYS A N 1
ATOM 862 C CA . LYS A 1 101 ? -7.871 -13.050 16.480 1.00 87.75 101 LYS A CA 1
ATOM 863 C C . LYS A 1 101 ? -9.388 -12.920 16.538 1.00 87.75 101 LYS A C 1
ATOM 865 O O . LYS A 1 101 ? -9.959 -12.976 17.619 1.00 87.75 101 LYS A O 1
ATOM 870 N N . PHE A 1 102 ? -10.046 -12.829 15.385 1.00 84.00 102 PHE A N 1
ATOM 871 C CA . PHE A 1 102 ? -11.500 -12.734 15.309 1.00 84.00 102 PHE A CA 1
ATOM 872 C C . PHE A 1 102 ? -12.190 -13.954 15.933 1.00 84.00 102 PHE A C 1
ATOM 874 O O . PHE A 1 102 ? -13.098 -13.815 16.750 1.00 84.00 102 PHE A O 1
ATOM 881 N N . LYS A 1 103 ? -11.736 -15.168 15.595 1.00 86.12 103 LYS A N 1
ATOM 882 C CA . LYS A 1 103 ? -12.272 -16.402 16.185 1.00 86.12 103 LYS A CA 1
ATOM 883 C C . LYS A 1 103 ? -12.014 -16.476 17.686 1.00 86.12 103 LYS A C 1
ATOM 885 O O . LYS A 1 103 ? -12.928 -16.819 18.426 1.00 86.12 103 LYS A O 1
ATOM 890 N N . PHE A 1 104 ? -10.813 -16.123 18.128 1.00 87.81 104 PHE A N 1
ATOM 891 C CA . PHE A 1 104 ? -10.427 -16.099 19.533 1.00 87.81 104 PHE A CA 1
ATOM 892 C C . PHE A 1 104 ? -11.286 -15.121 20.345 1.00 87.81 104 PHE A C 1
ATOM 894 O O . PHE A 1 104 ? -11.844 -15.511 21.368 1.00 87.81 104 PHE A O 1
ATOM 901 N N . PHE A 1 105 ? -11.477 -13.891 19.860 1.00 84.62 105 PHE A N 1
ATOM 902 C CA . PHE A 1 105 ? -12.352 -12.914 20.511 1.00 84.62 105 PHE A CA 1
ATOM 903 C C . PHE A 1 105 ? -13.810 -13.369 20.533 1.00 84.62 105 PHE A C 1
ATOM 905 O O . PHE A 1 105 ? -14.453 -13.278 21.574 1.00 84.62 105 PHE A O 1
ATOM 912 N N . LYS A 1 106 ? -14.321 -13.948 19.440 1.00 82.94 106 LYS A N 1
ATOM 913 C CA . LYS A 1 106 ? -15.687 -14.487 19.419 1.00 82.94 106 LYS A CA 1
ATOM 914 C C . LYS A 1 106 ? -15.881 -15.604 20.448 1.00 82.94 106 LYS A C 1
ATOM 916 O O . LYS A 1 106 ? -16.912 -15.659 21.109 1.00 82.94 106 LYS A O 1
ATOM 921 N N . VAL A 1 107 ? -14.884 -16.474 20.616 1.00 87.00 107 VAL A N 1
ATOM 922 C CA . VAL A 1 107 ? -14.895 -17.511 21.657 1.00 87.00 107 VAL A CA 1
ATOM 923 C C . VAL A 1 107 ? -14.882 -16.883 23.056 1.00 87.00 107 VAL A C 1
ATOM 925 O O . VAL A 1 107 ? -15.686 -17.278 23.894 1.00 87.00 107 VAL A O 1
ATOM 928 N N . LEU A 1 108 ? -14.048 -15.870 23.307 1.00 84.31 108 LEU A N 1
ATOM 929 C CA . LEU A 1 108 ? -14.008 -15.145 24.588 1.00 84.31 108 LEU A CA 1
ATOM 930 C C . LEU A 1 108 ? -15.341 -14.476 24.956 1.00 84.31 108 LEU A C 1
ATOM 932 O O . LEU A 1 108 ? -15.728 -14.506 26.124 1.00 84.31 108 LEU A O 1
ATOM 936 N N . VAL A 1 109 ? -16.044 -13.908 23.971 1.00 82.19 109 VAL A N 1
ATOM 937 C CA . VAL A 1 109 ? -17.385 -13.329 24.159 1.00 82.19 109 VAL A CA 1
ATOM 938 C C . VAL A 1 109 ? -18.397 -14.415 24.526 1.00 82.19 109 VAL A C 1
ATOM 940 O O . VAL A 1 109 ? -19.160 -14.235 25.471 1.00 82.19 109 VAL A O 1
ATOM 943 N N . ILE A 1 110 ? -18.365 -15.575 23.855 1.00 82.38 110 ILE A N 1
ATOM 944 C CA . ILE A 1 110 ? -19.242 -16.717 24.183 1.00 82.38 110 ILE A CA 1
ATOM 945 C C . ILE A 1 110 ? -19.009 -17.205 25.620 1.00 82.38 110 ILE A C 1
ATOM 947 O O . ILE A 1 110 ? -19.965 -17.535 26.317 1.00 82.38 110 ILE A O 1
ATOM 951 N N . PHE A 1 111 ? -17.757 -17.220 26.083 1.00 86.06 111 PHE A N 1
ATOM 952 C CA . PHE A 1 111 ? -17.426 -17.568 27.467 1.00 86.06 111 PHE A CA 1
ATOM 953 C C . PHE A 1 111 ? -17.765 -16.464 28.489 1.00 86.06 111 PHE A C 1
ATOM 955 O O . PHE A 1 111 ? -17.596 -16.682 29.686 1.00 86.06 111 PHE A O 1
ATOM 962 N N . GLY A 1 112 ? -18.263 -15.300 28.054 1.00 82.31 112 GLY A N 1
ATOM 963 C CA . GLY A 1 112 ? -18.731 -14.229 28.938 1.00 82.31 112 GLY A CA 1
ATOM 964 C C . GLY A 1 112 ? -17.619 -13.450 29.645 1.00 82.31 112 GLY A C 1
ATOM 965 O O . GLY A 1 112 ? -17.900 -12.708 30.582 1.00 82.31 112 GLY A O 1
ATOM 966 N N . TYR A 1 113 ? -16.364 -13.592 29.205 1.00 76.12 113 TYR A N 1
ATOM 967 C CA . TYR A 1 113 ? -15.225 -12.879 29.796 1.00 76.12 113 TYR A CA 1
ATOM 968 C C . TYR A 1 113 ? -15.132 -11.406 29.356 1.00 76.12 113 TYR A C 1
ATOM 970 O O . TYR A 1 113 ? -14.367 -10.649 29.950 1.00 76.12 113 TYR A O 1
ATOM 978 N N . ILE A 1 114 ? -15.868 -10.989 28.315 1.00 71.94 114 ILE A N 1
ATOM 979 C CA . ILE A 1 114 ? -15.771 -9.652 27.704 1.00 71.94 114 ILE A CA 1
ATOM 980 C C . ILE A 1 114 ? -17.177 -9.081 27.407 1.00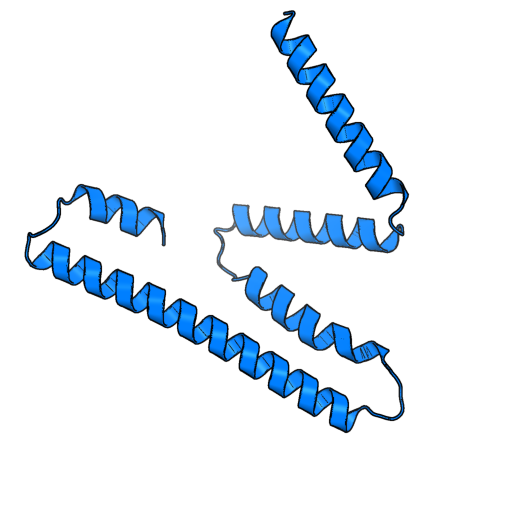 71.94 114 ILE A C 1
ATOM 982 O O . ILE A 1 114 ? -18.072 -9.813 26.990 1.00 71.94 114 ILE A O 1
ATOM 986 N N . SER A 1 115 ? -17.362 -7.769 27.634 1.00 72.19 115 SER A N 1
ATOM 987 C CA . SER A 1 115 ? -18.603 -7.003 27.388 1.00 72.19 115 SER A CA 1
ATOM 988 C C . SER A 1 115 ? -19.008 -6.966 25.903 1.00 72.19 115 SER A C 1
ATOM 990 O O . SER A 1 115 ? -18.150 -6.860 25.023 1.00 72.19 115 SER A O 1
ATOM 992 N N . LYS A 1 116 ? -20.324 -6.962 25.633 1.00 65.44 116 LYS A N 1
ATOM 993 C CA . LYS A 1 116 ? -20.936 -6.886 24.287 1.00 65.44 116 LYS A CA 1
ATOM 994 C C . LYS A 1 116 ? -20.507 -5.656 23.471 1.00 65.44 116 LYS A C 1
ATOM 996 O O . LYS A 1 116 ? -20.516 -5.711 22.251 1.00 65.44 116 LYS A O 1
ATOM 1001 N N . GLU A 1 117 ? -20.054 -4.585 24.122 1.00 67.19 117 GLU A N 1
ATOM 1002 C CA . GLU A 1 117 ? -19.522 -3.376 23.459 1.00 67.19 117 GLU A CA 1
ATOM 1003 C C . GLU A 1 117 ? -18.302 -3.669 22.566 1.00 67.19 117 GLU A C 1
ATOM 1005 O O . GLU A 1 117 ? -18.066 -2.992 21.567 1.00 67.19 117 GLU A O 1
ATOM 1010 N N . THR A 1 118 ? -17.524 -4.708 22.885 1.00 66.75 118 THR A N 1
ATOM 1011 C CA . THR A 1 118 ? -16.400 -5.127 22.031 1.00 66.75 118 THR A CA 1
ATOM 1012 C C . THR A 1 118 ? -16.844 -5.837 20.755 1.00 66.75 118 THR A C 1
ATOM 1014 O O . THR A 1 118 ? -16.091 -5.844 19.786 1.00 66.75 118 THR A O 1
ATOM 1017 N N . GLU A 1 119 ? -18.054 -6.398 20.717 1.00 65.44 119 GLU A N 1
ATOM 1018 C CA . GLU A 1 119 ? -18.600 -7.084 19.543 1.00 65.44 119 GLU A CA 1
ATOM 1019 C C . GLU A 1 119 ? -18.943 -6.078 18.432 1.00 65.44 119 GLU A C 1
ATOM 1021 O O . GLU A 1 119 ? -18.555 -6.283 17.284 1.00 65.44 119 GLU A O 1
ATOM 1026 N N . GLU A 1 120 ? -19.529 -4.928 18.787 1.00 65.00 120 GLU A N 1
ATOM 1027 C CA . GLU A 1 120 ? -19.806 -3.822 17.853 1.00 65.00 120 GLU A CA 1
ATOM 1028 C C . GLU A 1 120 ? -18.519 -3.196 17.291 1.00 65.00 120 GLU A C 1
ATOM 1030 O O . GLU A 1 120 ? -18.431 -2.878 16.103 1.00 65.00 120 GLU A O 1
ATOM 1035 N N . LEU A 1 121 ? -17.480 -3.065 18.123 1.00 66.12 121 LEU A N 1
ATOM 1036 C CA . LEU A 1 121 ? -16.156 -2.623 17.676 1.00 66.12 121 LEU A CA 1
ATOM 1037 C C . LEU A 1 121 ? -15.529 -3.630 16.706 1.00 66.12 121 LEU A C 1
ATOM 1039 O O . LEU A 1 121 ? -14.947 -3.234 15.700 1.00 66.12 121 LEU A O 1
ATOM 1043 N N . ILE A 1 122 ? -15.654 -4.930 16.979 1.00 64.44 122 ILE A N 1
ATOM 1044 C CA . ILE A 1 122 ? -15.134 -5.990 16.109 1.00 64.44 122 ILE A CA 1
ATOM 1045 C C . ILE A 1 122 ? -15.841 -5.990 14.743 1.00 64.44 122 ILE A C 1
ATOM 1047 O O . ILE A 1 122 ? -15.165 -6.170 13.729 1.00 64.44 122 ILE A O 1
ATOM 1051 N N . GLU A 1 123 ? -17.153 -5.739 14.691 1.00 65.19 123 GLU A N 1
ATOM 1052 C CA . GLU A 1 123 ? -17.901 -5.601 13.431 1.00 65.19 123 GLU A CA 1
ATOM 1053 C C . GLU A 1 123 ? -17.522 -4.336 12.641 1.00 65.19 123 GLU A C 1
ATOM 1055 O O . GLU A 1 123 ? -17.498 -4.372 11.412 1.00 65.19 123 GLU A O 1
ATOM 1060 N N . GLN A 1 124 ? -17.147 -3.237 13.306 1.00 62.59 124 GLN A N 1
ATOM 1061 C CA . GLN A 1 124 ? -16.656 -2.024 12.632 1.00 62.59 124 GLN A CA 1
ATOM 1062 C C . GLN A 1 124 ? -15.270 -2.179 11.984 1.00 62.59 124 GLN A C 1
ATOM 1064 O O . GLN A 1 124 ? -14.935 -1.424 11.070 1.00 62.59 124 GLN A O 1
ATOM 1069 N N . PHE A 1 125 ? -14.448 -3.123 12.453 1.00 58.16 125 PHE A N 1
ATOM 1070 C CA . PHE A 1 125 ? -13.119 -3.406 11.892 1.00 58.16 125 PHE A CA 1
ATOM 1071 C C . PHE A 1 125 ? -13.132 -4.456 10.763 1.00 58.16 125 PHE A C 1
ATOM 1073 O O . PHE A 1 125 ? -12.058 -4.861 10.300 1.00 58.16 125 PHE A O 1
ATOM 1080 N N . GLN A 1 126 ? -14.318 -4.903 10.338 1.00 55.84 126 GLN A N 1
ATOM 1081 C CA . GLN A 1 126 ? -14.529 -5.873 9.260 1.00 55.84 126 GLN A CA 1
ATOM 1082 C C . GLN A 1 126 ? -14.586 -5.202 7.878 1.00 55.84 126 GLN A C 1
ATOM 1084 O O . GLN A 1 126 ? -14.043 -5.813 6.925 1.00 55.84 126 GLN A O 1
#